Protein AF-A0A2G9TGY1-F1 (afdb_monomer)

pLDDT: mean 81.78, std 18.56, range [31.08, 97.19]

Foldseek 3Di:
DDPPPDDPDPDDDFLVCLPPVNVVVCLVVQLVVVLVVVVVVCVVVVHDDDPCSSVVSSVVVVVVSVCSVPPPDGPVVVPDPVVVDDDDDLVRCVVPPVPDNSVVVVVD

Radius of gyration: 18.95 Å; Cα contacts (8 Å, |Δi|>4): 48; chains: 1; bounding box: 39×49×44 Å

Structure (mmCIF, N/CA/C/O backbone):
data_AF-A0A2G9TGY1-F1
#
_entry.id   AF-A0A2G9TGY1-F1
#
loop_
_atom_site.group_PDB
_atom_site.id
_atom_site.type_symbol
_atom_site.label_atom_id
_atom_site.label_alt_id
_atom_site.label_comp_id
_atom_site.label_asym_id
_atom_site.label_entity_id
_atom_site.label_seq_id
_atom_site.pdbx_PDB_ins_code
_atom_site.Cartn_x
_atom_site.Cartn_y
_atom_site.Cartn_z
_atom_site.occupancy
_atom_site.B_iso_or_equiv
_atom_site.auth_seq_id
_atom_site.auth_comp_id
_atom_site.auth_asym_id
_atom_site.auth_atom_id
_atom_site.pdbx_PDB_model_num
ATOM 1 N N . MET A 1 1 ? -13.089 29.052 -24.881 1.00 34.00 1 MET A N 1
ATOM 2 C CA . MET A 1 1 ? -13.587 27.681 -24.647 1.00 34.00 1 MET A CA 1
ATOM 3 C C . MET A 1 1 ? -12.368 26.829 -24.359 1.00 34.00 1 MET A C 1
ATOM 5 O O . MET A 1 1 ? -11.504 26.747 -25.220 1.00 34.00 1 MET A O 1
ATOM 9 N N . ASP A 1 2 ? -12.235 26.355 -23.122 1.00 31.08 2 ASP A N 1
ATOM 10 C CA . ASP A 1 2 ? -11.044 25.660 -22.624 1.00 31.08 2 ASP A CA 1
ATOM 11 C C . ASP A 1 2 ? -11.140 24.149 -22.939 1.00 31.08 2 ASP A C 1
ATOM 13 O O . ASP A 1 2 ? -12.098 23.506 -22.500 1.00 31.08 2 ASP A O 1
ATOM 17 N N . PRO A 1 3 ? -10.213 23.573 -23.726 1.00 38.44 3 PRO A N 1
ATOM 18 C CA . PRO A 1 3 ? -10.279 22.186 -24.190 1.00 38.44 3 PRO A CA 1
ATOM 19 C C . PRO A 1 3 ? -9.875 21.127 -23.141 1.00 38.44 3 PRO A C 1
ATOM 21 O O . PRO A 1 3 ? -9.677 19.967 -23.495 1.00 38.44 3 PRO A O 1
ATOM 24 N N . GLN A 1 4 ? -9.776 21.469 -21.855 1.00 40.91 4 GLN A N 1
ATOM 25 C CA . GLN A 1 4 ? -9.332 20.546 -20.795 1.00 40.91 4 GLN A CA 1
ATOM 26 C C . GLN A 1 4 ? -10.383 19.511 -20.326 1.00 40.91 4 GLN A C 1
ATOM 28 O O . GLN A 1 4 ? -10.089 18.698 -19.454 1.00 40.91 4 GLN A O 1
ATOM 33 N N . LEU A 1 5 ? -11.600 19.484 -20.885 1.00 39.66 5 LEU A N 1
ATOM 34 C CA . LEU A 1 5 ? -12.728 18.738 -20.294 1.00 39.66 5 LEU A CA 1
ATOM 35 C C . LEU A 1 5 ? -13.044 17.344 -20.873 1.00 39.66 5 LEU A C 1
ATOM 37 O O . LEU A 1 5 ? -14.060 16.765 -20.501 1.00 39.66 5 LEU A O 1
ATOM 41 N N . TYR A 1 6 ? -12.192 16.752 -21.718 1.00 33.22 6 TYR A N 1
ATOM 42 C CA . TYR A 1 6 ? -12.466 15.414 -22.277 1.00 33.22 6 TYR A CA 1
ATOM 43 C C . TYR A 1 6 ? -11.257 14.476 -22.296 1.00 33.22 6 TYR A C 1
ATOM 45 O O . TYR A 1 6 ? -10.865 13.964 -23.345 1.00 33.22 6 TYR A O 1
ATOM 53 N N . ARG A 1 7 ? -10.690 14.168 -21.125 1.00 37.94 7 ARG A N 1
ATOM 54 C CA . ARG A 1 7 ? -9.889 12.946 -20.978 1.00 37.94 7 ARG A CA 1
ATOM 55 C C . ARG A 1 7 ? -10.507 12.053 -19.912 1.00 37.94 7 ARG A C 1
ATOM 57 O O . ARG A 1 7 ? -10.368 12.291 -18.721 1.00 37.94 7 ARG A O 1
ATOM 64 N N . LEU A 1 8 ? -11.205 11.024 -20.387 1.00 39.09 8 LEU A N 1
ATOM 65 C CA . LEU A 1 8 ? -11.586 9.848 -19.614 1.00 39.09 8 LEU A CA 1
ATOM 66 C C . LEU A 1 8 ? -10.299 9.181 -19.110 1.00 39.09 8 LEU A C 1
ATOM 68 O O . LEU A 1 8 ? -9.685 8.384 -19.819 1.00 39.09 8 LEU A O 1
ATOM 72 N N . GLU A 1 9 ? -9.844 9.543 -17.914 1.00 37.00 9 GLU A N 1
ATOM 73 C CA . GLU A 1 9 ? -8.752 8.834 -17.257 1.00 37.00 9 GLU A CA 1
ATOM 74 C C . GLU A 1 9 ? -9.330 7.638 -16.506 1.00 37.00 9 GLU A C 1
ATOM 76 O O . GLU A 1 9 ? -9.856 7.730 -15.400 1.00 37.00 9 GLU A O 1
ATOM 81 N N . CYS A 1 10 ? -9.260 6.486 -17.167 1.00 34.81 10 CYS A N 1
ATOM 82 C CA . CYS A 1 10 ? -9.426 5.184 -16.547 1.00 34.81 10 CYS A CA 1
ATOM 83 C C . CYS A 1 10 ? -8.414 5.031 -15.394 1.00 34.81 10 CYS A C 1
ATOM 85 O O . CYS A 1 10 ? -7.255 4.691 -15.617 1.00 34.81 10 CYS A O 1
ATOM 87 N N . GLY A 1 11 ? -8.871 5.282 -14.165 1.00 39.28 11 GLY A N 1
ATOM 88 C CA . GLY A 1 11 ? -8.514 4.506 -12.973 1.00 39.28 11 GLY A CA 1
ATOM 89 C C . GLY A 1 11 ? -7.041 4.438 -12.565 1.00 39.28 11 GLY A C 1
ATOM 90 O O . GLY A 1 11 ? -6.628 3.439 -11.988 1.00 39.28 11 GLY A O 1
ATOM 91 N N . SER A 1 12 ? -6.228 5.453 -12.833 1.00 42.12 12 SER A N 1
ATOM 92 C CA . SER A 1 12 ? -4.917 5.590 -12.190 1.00 42.12 12 SER A CA 1
ATOM 93 C C . SER A 1 12 ? -4.843 6.983 -11.597 1.00 42.12 12 SER A C 1
ATOM 95 O O . SER A 1 12 ? -4.725 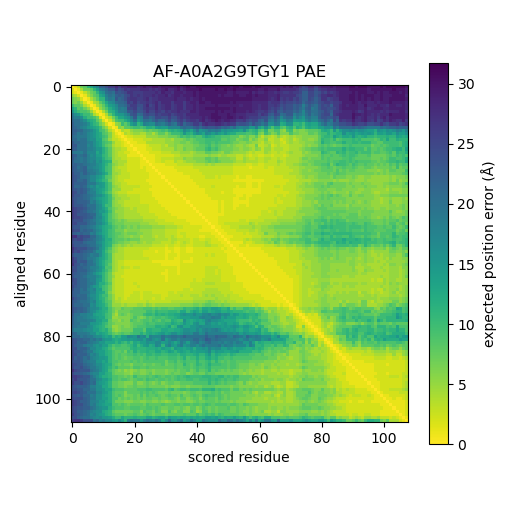7.950 -12.341 1.00 42.12 12 SER A O 1
ATOM 97 N N . PHE A 1 13 ? -4.938 7.102 -10.271 1.00 51.78 13 PHE A N 1
ATOM 98 C CA . PHE A 1 13 ? -4.529 8.339 -9.611 1.00 51.78 13 PHE A CA 1
ATOM 99 C C . PHE A 1 13 ? -3.097 8.633 -10.066 1.00 51.78 13 PHE A C 1
ATOM 101 O O . PHE A 1 13 ? -2.209 7.793 -9.900 1.00 51.78 13 PHE A O 1
ATOM 108 N N . SER A 1 14 ? -2.888 9.778 -10.713 1.00 60.75 14 SER A N 1
ATOM 109 C CA . SER A 1 14 ? -1.573 10.174 -11.207 1.00 60.75 14 SER A CA 1
ATOM 110 C C . SER A 1 14 ? -0.567 10.161 -10.056 1.00 60.75 14 SER A C 1
ATOM 112 O O . SER A 1 14 ? -0.915 10.468 -8.912 1.00 60.75 14 SER A O 1
ATOM 114 N N . LYS A 1 15 ? 0.705 9.843 -10.340 1.00 67.31 15 LYS A N 1
ATOM 115 C CA . LYS A 1 15 ? 1.785 9.799 -9.328 1.00 67.31 15 LYS A CA 1
ATOM 116 C C . LYS A 1 15 ? 1.841 11.065 -8.453 1.00 67.31 15 LYS A C 1
ATOM 118 O O . LYS A 1 15 ? 2.258 11.005 -7.303 1.00 67.31 15 LYS A O 1
ATOM 123 N N . THR A 1 16 ? 1.356 12.190 -8.972 1.00 70.50 16 THR A N 1
ATOM 124 C CA . THR A 1 16 ? 1.220 13.469 -8.265 1.00 70.50 16 THR A CA 1
ATOM 125 C C . THR A 1 16 ? 0.370 13.405 -6.991 1.00 70.50 16 THR A C 1
ATOM 127 O O . THR A 1 16 ? 0.651 14.161 -6.070 1.00 70.50 16 THR A O 1
ATOM 130 N N . TYR A 1 17 ? -0.612 12.502 -6.879 1.00 70.44 17 TYR A N 1
ATOM 131 C CA . TYR A 1 17 ? -1.391 12.314 -5.643 1.00 70.44 17 TYR A CA 1
ATOM 132 C C . TYR A 1 17 ? -0.577 11.675 -4.509 1.00 70.44 17 TYR A C 1
ATOM 134 O O . TYR A 1 17 ? -0.889 11.877 -3.337 1.00 70.44 17 TYR A O 1
ATOM 142 N N . TYR A 1 18 ? 0.475 10.930 -4.857 1.00 75.81 18 TYR A N 1
ATOM 143 C CA . TYR A 1 18 ? 1.378 10.263 -3.915 1.00 75.81 18 TYR A CA 1
ATOM 144 C C . TYR A 1 18 ? 2.655 11.057 -3.632 1.00 75.81 18 TYR A C 1
ATOM 146 O O . TYR A 1 18 ? 3.452 10.636 -2.782 1.00 75.81 18 TYR A O 1
ATOM 154 N N . ASP A 1 19 ? 2.826 12.212 -4.292 1.00 83.19 19 ASP A N 1
ATOM 155 C CA . ASP A 1 19 ? 3.872 13.172 -3.950 1.00 83.19 19 ASP A CA 1
ATOM 156 C C . ASP A 1 19 ? 3.813 13.465 -2.441 1.00 83.19 19 ASP A C 1
ATOM 158 O O . ASP A 1 19 ? 2.723 13.730 -1.926 1.00 83.19 19 ASP A O 1
ATOM 162 N N . PRO A 1 20 ? 4.936 13.416 -1.703 1.00 83.94 20 PRO A N 1
ATOM 163 C CA . PRO A 1 20 ? 4.917 13.552 -0.249 1.00 83.94 20 PRO A CA 1
ATOM 164 C C . PRO A 1 20 ? 4.203 14.811 0.257 1.00 83.94 20 PRO A C 1
ATOM 166 O O . PRO A 1 20 ? 3.537 14.759 1.294 1.00 83.94 20 PRO A O 1
ATOM 169 N N . ASN A 1 21 ? 4.300 15.927 -0.472 1.00 84.00 21 ASN A N 1
ATOM 170 C CA . ASN A 1 21 ? 3.658 17.176 -0.078 1.00 84.00 21 ASN A CA 1
ATOM 171 C C . ASN A 1 21 ? 2.156 17.134 -0.362 1.00 84.00 21 ASN A C 1
ATOM 173 O O . ASN A 1 21 ? 1.363 17.485 0.512 1.00 84.00 21 ASN A O 1
ATOM 177 N N . ALA A 1 22 ? 1.758 16.656 -1.544 1.00 82.75 22 ALA A N 1
ATOM 178 C CA . ALA A 1 22 ? 0.349 16.493 -1.899 1.00 82.75 22 ALA A CA 1
ATOM 179 C C . ALA A 1 22 ? -0.347 15.480 -0.978 1.00 82.75 22 ALA A C 1
ATOM 181 O O . ALA A 1 22 ? -1.390 15.778 -0.392 1.00 82.75 22 ALA A O 1
ATOM 182 N N . PHE A 1 23 ? 0.272 14.319 -0.768 1.00 85.12 23 PHE A N 1
ATOM 183 C CA . PHE A 1 23 ? -0.270 13.240 0.046 1.00 85.12 23 PHE A CA 1
ATOM 184 C C . PHE A 1 23 ? -0.522 13.677 1.488 1.00 85.12 23 PHE A C 1
ATOM 186 O O . PHE A 1 23 ? -1.567 13.363 2.053 1.00 85.12 23 PHE A O 1
ATOM 193 N N . LYS A 1 24 ? 0.377 14.479 2.076 1.00 87.69 24 LYS A N 1
ATOM 194 C CA . LYS A 1 24 ? 0.210 15.004 3.439 1.00 87.69 24 LYS A CA 1
ATOM 195 C C . LYS A 1 24 ? -1.091 15.798 3.612 1.00 87.69 24 LYS A C 1
ATOM 197 O O . LYS A 1 24 ? -1.675 15.762 4.690 1.00 87.69 24 LYS A O 1
ATOM 202 N N . THR A 1 25 ? -1.561 16.475 2.562 1.00 87.12 25 THR A N 1
ATOM 203 C CA . THR A 1 25 ? -2.809 17.259 2.606 1.00 87.12 25 THR A CA 1
ATOM 204 C C . THR A 1 25 ? -4.076 16.410 2.518 1.00 87.12 25 THR A C 1
ATOM 206 O O . THR A 1 25 ? -5.116 16.812 3.036 1.00 87.12 25 THR A O 1
ATOM 209 N N . VAL A 1 26 ? -4.003 15.229 1.897 1.00 86.62 26 VAL A N 1
ATOM 210 C CA . VAL A 1 26 ? -5.169 14.361 1.660 1.00 86.62 26 VAL A CA 1
ATOM 211 C C . VAL A 1 26 ? -5.214 13.143 2.584 1.00 86.62 26 VAL A C 1
ATOM 213 O O . VAL A 1 26 ? -6.287 12.568 2.771 1.00 86.62 26 VAL A O 1
ATOM 216 N N . LYS A 1 27 ? -4.080 12.773 3.196 1.00 88.88 27 LYS A N 1
ATOM 217 C CA . LYS A 1 27 ? -3.904 11.553 3.997 1.00 88.88 27 LYS A CA 1
ATOM 218 C C . LYS A 1 27 ? -4.979 11.398 5.066 1.00 88.88 27 LYS A C 1
ATOM 220 O O . LYS A 1 27 ? -5.652 10.376 5.093 1.00 88.88 27 LYS A O 1
ATOM 225 N N . ASP A 1 28 ? -5.201 12.408 5.902 1.00 92.62 28 ASP A N 1
ATOM 226 C CA . ASP A 1 28 ? -6.168 12.302 7.002 1.00 92.62 28 ASP A CA 1
ATOM 227 C C . ASP A 1 28 ? -7.600 12.070 6.511 1.00 92.62 28 ASP A C 1
ATOM 229 O O . ASP A 1 28 ? -8.323 11.232 7.058 1.00 92.62 28 ASP A O 1
ATOM 233 N N . ASN A 1 29 ? -8.001 12.759 5.441 1.00 92.94 29 ASN A N 1
ATOM 234 C CA . ASN A 1 29 ? -9.311 12.574 4.819 1.00 92.94 29 ASN A CA 1
ATOM 235 C C . ASN A 1 29 ? -9.451 11.186 4.187 1.00 92.94 29 ASN A C 1
ATOM 237 O O . ASN A 1 29 ? -10.530 10.585 4.262 1.00 92.94 29 ASN A O 1
ATOM 241 N N . TYR A 1 30 ? -8.367 10.660 3.617 1.00 91.31 30 TYR A N 1
ATOM 242 C CA . TYR A 1 30 ? -8.344 9.316 3.061 1.00 91.31 30 TYR A CA 1
ATOM 243 C C . TYR A 1 30 ? -8.465 8.259 4.168 1.00 91.31 30 TYR A C 1
ATOM 245 O O . TYR A 1 30 ? -9.366 7.421 4.105 1.00 91.31 30 TYR A O 1
ATOM 253 N N . VAL A 1 31 ? -7.681 8.376 5.249 1.00 95.00 31 VAL A N 1
ATOM 254 C CA . VAL A 1 31 ? -7.774 7.495 6.429 1.00 95.00 31 VAL A CA 1
ATOM 255 C C . VAL A 1 31 ? -9.182 7.534 7.017 1.00 95.00 31 VAL A C 1
ATOM 257 O O . VAL A 1 31 ? -9.763 6.486 7.297 1.00 95.00 31 VAL A O 1
ATOM 260 N N . ASN A 1 32 ? -9.779 8.719 7.160 1.00 95.06 32 ASN A N 1
ATOM 261 C CA . ASN A 1 32 ? -11.142 8.871 7.672 1.00 95.06 32 ASN A CA 1
ATOM 262 C C . ASN A 1 32 ? -12.177 8.159 6.791 1.00 95.06 32 ASN A C 1
ATOM 264 O O . ASN A 1 32 ? -13.044 7.448 7.301 1.00 95.06 32 ASN A O 1
ATOM 268 N N . SER A 1 33 ? -12.092 8.343 5.475 1.00 95.62 33 SER A N 1
ATOM 269 C CA . SER A 1 33 ? -13.032 7.751 4.520 1.00 95.62 33 SER A CA 1
ATOM 270 C C . SER A 1 33 ? -12.902 6.228 4.465 1.00 95.62 33 SER A C 1
ATOM 272 O O . SER A 1 33 ? -13.903 5.524 4.602 1.00 95.62 33 SER A O 1
ATOM 274 N N . ALA A 1 34 ? -11.677 5.710 4.368 1.00 95.69 34 ALA A N 1
ATOM 275 C CA . ALA A 1 34 ? -11.407 4.274 4.369 1.00 95.69 34 ALA A CA 1
ATOM 276 C C . ALA A 1 34 ? -11.832 3.614 5.692 1.00 95.69 34 ALA A C 1
ATOM 278 O O . ALA A 1 34 ? -12.515 2.589 5.684 1.00 95.69 34 ALA A O 1
ATOM 279 N N . THR A 1 35 ? -11.542 4.252 6.834 1.00 97.19 35 THR A N 1
ATOM 280 C CA . THR A 1 35 ? -11.981 3.770 8.155 1.00 97.19 35 THR A CA 1
ATOM 281 C C . THR A 1 35 ? -13.503 3.658 8.223 1.00 97.19 35 THR A C 1
ATOM 283 O O . THR A 1 35 ? -14.016 2.663 8.731 1.00 97.19 35 THR A O 1
ATOM 286 N N . LYS A 1 36 ? -14.250 4.633 7.680 1.00 96.75 36 LYS A N 1
ATOM 287 C CA . LYS A 1 36 ? -15.723 4.590 7.643 1.00 96.75 36 LYS A CA 1
ATOM 288 C C . LYS A 1 36 ? -16.248 3.421 6.810 1.00 96.75 36 LYS A C 1
ATOM 290 O O . LYS A 1 36 ? -17.159 2.729 7.262 1.00 96.75 36 LYS A O 1
ATOM 295 N N . VAL A 1 37 ? -15.676 3.188 5.627 1.00 97.12 37 VAL A N 1
ATOM 296 C CA . VAL A 1 37 ? -16.079 2.079 4.745 1.00 97.12 37 VAL A CA 1
ATOM 297 C C . VAL A 1 37 ? -15.830 0.733 5.425 1.00 97.12 37 VAL A C 1
ATOM 299 O O . VAL A 1 37 ? -16.746 -0.085 5.506 1.00 97.12 37 VAL A O 1
ATOM 302 N N . ILE A 1 38 ? -14.637 0.532 5.991 1.00 96.31 38 ILE A N 1
ATOM 303 C CA . ILE A 1 38 ? -14.279 -0.720 6.670 1.00 96.31 38 ILE A CA 1
ATOM 304 C C . ILE A 1 38 ? -15.123 -0.918 7.934 1.00 96.31 38 ILE A C 1
ATOM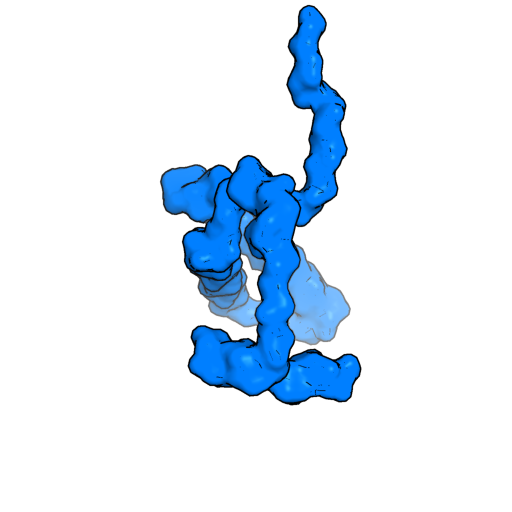 306 O O . ILE A 1 38 ? -15.645 -2.006 8.160 1.00 96.31 38 ILE A O 1
ATOM 310 N N . THR A 1 39 ? -15.339 0.139 8.722 1.00 97.00 39 THR A N 1
ATOM 311 C CA . THR A 1 39 ? -16.221 0.099 9.902 1.00 97.00 39 THR A CA 1
ATOM 312 C C . THR A 1 39 ? -17.623 -0.360 9.522 1.00 97.00 39 THR A C 1
ATOM 314 O O . THR A 1 39 ? -18.207 -1.192 10.215 1.00 97.00 39 THR A O 1
ATOM 317 N N . ARG A 1 40 ? -18.173 0.176 8.424 1.00 97.12 40 ARG A N 1
ATOM 318 C CA . ARG A 1 40 ? -19.491 -0.229 7.939 1.00 97.12 40 ARG A CA 1
ATOM 319 C C . ARG A 1 40 ? -19.486 -1.703 7.556 1.00 97.12 40 ARG A C 1
ATOM 321 O O . ARG A 1 40 ? -20.316 -2.438 8.066 1.00 97.1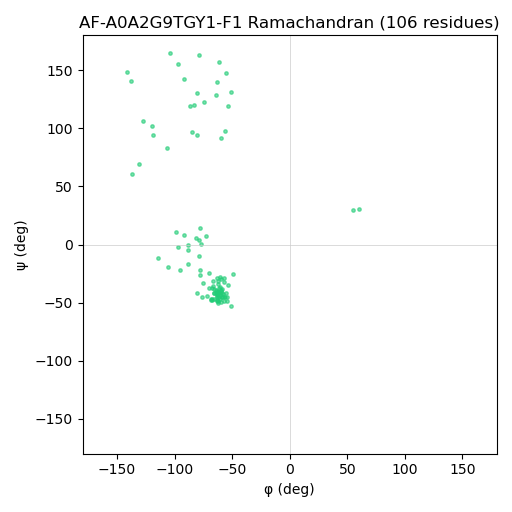2 40 ARG A O 1
ATOM 328 N N . PHE A 1 41 ? -18.523 -2.139 6.746 1.00 96.88 41 PHE A N 1
ATOM 329 C CA . PHE A 1 41 ? -18.399 -3.541 6.350 1.00 96.88 41 PHE A CA 1
ATOM 330 C C . PHE A 1 4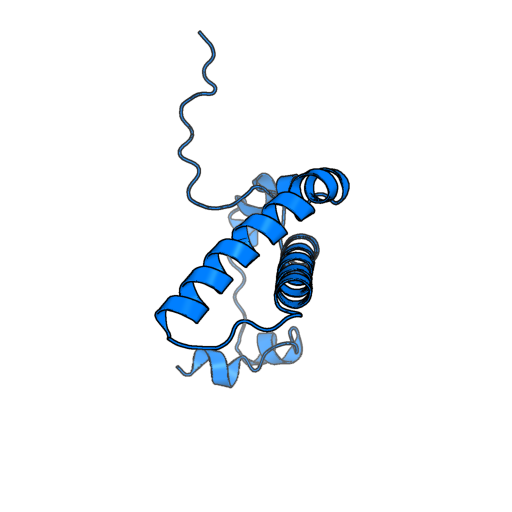1 ? -18.333 -4.490 7.559 1.00 96.88 41 PHE A C 1
ATOM 332 O O . PHE A 1 41 ? -19.108 -5.436 7.627 1.00 96.88 41 PHE A O 1
ATOM 339 N N . ILE A 1 42 ? -17.482 -4.201 8.550 1.00 96.94 42 ILE A N 1
ATOM 340 C CA . ILE A 1 42 ? -17.342 -5.005 9.777 1.00 96.94 42 ILE A CA 1
ATOM 341 C C . ILE A 1 42 ? -18.680 -5.122 10.523 1.00 96.94 42 ILE A C 1
ATOM 343 O O . ILE A 1 42 ? -19.045 -6.211 10.965 1.00 96.94 42 ILE A O 1
ATOM 347 N N . ARG A 1 43 ? -19.434 -4.020 10.632 1.00 95.94 43 ARG A N 1
ATOM 348 C CA . ARG A 1 43 ? -20.751 -4.016 11.287 1.00 95.94 43 ARG A CA 1
ATOM 349 C C . ARG A 1 43 ? -21.787 -4.843 10.531 1.00 95.94 43 ARG A C 1
ATOM 351 O O . ARG A 1 43 ? -22.525 -5.578 11.171 1.00 95.94 43 ARG A O 1
ATOM 358 N N . GLU A 1 44 ? -21.818 -4.762 9.200 1.00 97.12 44 GLU A N 1
ATOM 359 C CA . GLU A 1 44 ? -22.717 -5.585 8.369 1.00 97.12 44 GLU A CA 1
ATOM 360 C C . GLU A 1 44 ? -22.400 -7.087 8.501 1.00 97.12 44 GLU A C 1
ATOM 362 O O . GLU A 1 44 ? -23.287 -7.926 8.392 1.00 97.12 44 GLU A O 1
ATOM 367 N N . GLN A 1 45 ? -21.142 -7.437 8.792 1.00 96.94 45 GLN A N 1
ATOM 368 C CA . GLN A 1 45 ? -20.721 -8.812 9.089 1.00 96.94 45 GLN A CA 1
ATOM 369 C C . GLN A 1 45 ? -21.001 -9.239 10.545 1.00 96.94 45 GLN A C 1
ATOM 371 O O . GLN A 1 45 ? -20.582 -10.319 10.952 1.00 96.94 45 GLN A O 1
ATOM 376 N N . ASN A 1 46 ? -21.686 -8.411 11.346 1.00 96.44 46 ASN A N 1
ATOM 377 C CA . ASN A 1 46 ? -21.910 -8.620 12.784 1.00 96.44 46 ASN A CA 1
ATOM 378 C C . ASN A 1 46 ? -20.614 -8.832 13.593 1.00 96.44 46 ASN A C 1
ATOM 380 O O . ASN A 1 46 ? -20.610 -9.514 14.618 1.00 96.44 46 ASN A O 1
ATOM 384 N N . LEU A 1 47 ? -19.504 -8.238 13.149 1.00 96.19 47 LEU A N 1
ATOM 385 C CA . LEU A 1 47 ? -18.217 -8.293 13.839 1.00 96.19 47 LEU A CA 1
ATOM 386 C C . LEU A 1 47 ? -18.000 -7.041 14.701 1.00 96.19 47 LEU A C 1
ATOM 388 O O . LEU A 1 47 ? -18.547 -5.964 14.451 1.00 96.19 47 LEU A O 1
ATOM 392 N N . THR A 1 48 ? -17.163 -7.167 15.732 1.00 95.88 48 THR A N 1
ATOM 393 C CA . THR A 1 48 ? -16.789 -6.036 16.590 1.00 95.88 48 THR A CA 1
ATOM 394 C C . THR A 1 48 ? -15.698 -5.194 15.935 1.00 95.88 48 THR A C 1
ATOM 396 O O . THR A 1 48 ? -14.668 -5.703 15.497 1.00 95.88 48 THR A O 1
ATOM 399 N N . VAL A 1 49 ? -15.909 -3.878 15.895 1.00 94.56 49 VAL A N 1
ATOM 400 C CA . VAL A 1 49 ? -14.925 -2.923 15.375 1.00 94.56 49 VAL A CA 1
ATOM 401 C C . VAL A 1 49 ? -13.796 -2.755 16.391 1.00 94.56 49 VAL A C 1
ATOM 403 O O . VAL A 1 49 ? -14.040 -2.375 17.534 1.00 94.56 49 VAL A O 1
ATOM 4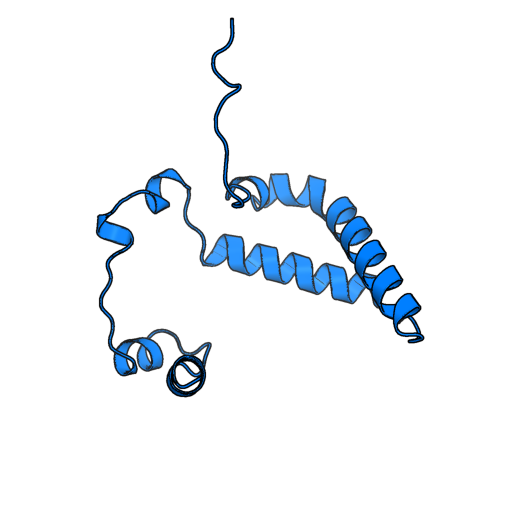06 N N . SER A 1 50 ? -12.561 -3.021 15.964 1.00 94.50 50 SER A N 1
ATOM 407 C CA . SER A 1 50 ? -11.359 -2.804 16.777 1.00 94.50 50 SER A CA 1
ATOM 408 C C . SER A 1 50 ? -11.170 -1.323 17.114 1.00 94.50 50 SER A C 1
ATOM 410 O O . SER A 1 50 ? -11.320 -0.463 16.244 1.00 94.50 50 SER A O 1
ATOM 412 N N . ALA A 1 51 ? -10.751 -1.026 18.347 1.00 94.06 51 ALA A N 1
ATOM 413 C CA . ALA A 1 51 ? -10.369 0.327 18.755 1.00 94.06 51 ALA A CA 1
ATOM 414 C C . ALA A 1 51 ? -9.188 0.879 17.932 1.00 94.06 51 ALA A C 1
ATOM 416 O O . ALA A 1 51 ? -9.116 2.080 17.688 1.00 94.06 51 ALA A O 1
ATOM 417 N N . ASN A 1 52 ? -8.320 -0.006 17.430 1.00 95.44 52 ASN A N 1
ATOM 418 C CA . ASN A 1 52 ? -7.124 0.357 16.664 1.00 95.44 52 ASN A CA 1
ATOM 419 C C . ASN A 1 52 ? -7.375 0.399 15.147 1.00 95.44 52 ASN A C 1
ATOM 421 O O . ASN A 1 52 ? -6.425 0.516 14.374 1.00 95.44 52 ASN A O 1
ATOM 425 N N . LEU A 1 53 ? -8.631 0.278 14.690 1.00 95.44 53 LEU A N 1
ATOM 426 C CA . LEU A 1 53 ? -8.944 0.190 13.260 1.00 95.44 53 LEU A CA 1
ATOM 427 C C . LEU A 1 53 ? -8.382 1.381 12.476 1.00 95.44 53 LEU A C 1
ATOM 429 O O . LEU A 1 53 ? -7.842 1.198 11.390 1.00 95.44 53 LEU A O 1
ATOM 433 N N . ARG A 1 54 ? -8.480 2.596 13.026 1.00 95.88 54 ARG A N 1
ATOM 434 C CA . ARG A 1 54 ? -7.954 3.798 12.373 1.00 95.88 54 ARG A CA 1
ATOM 435 C C . ARG A 1 54 ? -6.449 3.694 12.119 1.00 95.88 54 ARG A C 1
ATOM 437 O O . ARG A 1 54 ? -6.010 4.011 11.017 1.00 95.88 54 ARG A O 1
ATOM 444 N N . ASP A 1 55 ? -5.686 3.241 13.107 1.00 96.25 55 ASP A N 1
ATOM 445 C CA . ASP A 1 55 ? -4.229 3.119 13.000 1.00 96.25 55 ASP A CA 1
ATOM 446 C C . ASP A 1 55 ? -3.848 2.033 11.989 1.00 96.25 55 ASP A C 1
ATOM 448 O O . ASP A 1 55 ? -2.934 2.210 11.187 1.00 96.25 55 ASP A O 1
ATOM 452 N N . GLN A 1 56 ? -4.613 0.937 11.952 1.00 96.31 56 GLN A N 1
ATOM 453 C CA . GLN A 1 56 ? -4.460 -0.105 10.935 1.00 96.31 56 GLN A CA 1
ATOM 454 C C . GLN A 1 56 ? -4.744 0.436 9.525 1.00 96.31 56 GLN A C 1
ATOM 456 O O . GLN A 1 56 ? -3.969 0.186 8.604 1.00 96.31 56 GLN A O 1
ATOM 461 N N . VAL A 1 57 ? -5.815 1.219 9.353 1.00 96.81 57 VAL A N 1
ATOM 462 C CA . VAL A 1 57 ? -6.133 1.887 8.079 1.00 96.81 57 VAL A CA 1
ATOM 463 C C . VAL A 1 57 ? -5.034 2.871 7.685 1.00 96.81 57 VAL A C 1
ATOM 465 O O . VAL A 1 57 ? -4.657 2.934 6.517 1.00 96.81 57 VAL A O 1
ATOM 468 N N . GLN A 1 58 ? -4.491 3.623 8.642 1.00 95.88 58 GLN A N 1
ATOM 469 C CA . GLN A 1 58 ? -3.372 4.517 8.381 1.00 95.88 58 GLN A CA 1
ATOM 470 C C . GLN A 1 58 ? -2.144 3.746 7.889 1.00 95.88 58 GLN A C 1
ATOM 472 O O . GLN A 1 58 ? -1.560 4.146 6.884 1.00 95.88 58 GLN A O 1
ATOM 477 N N . GLY A 1 59 ? -1.796 2.627 8.529 1.00 95.69 59 GLY A N 1
ATOM 478 C CA . GLY A 1 59 ? -0.699 1.768 8.082 1.00 95.69 59 GLY A CA 1
ATOM 479 C C . GLY A 1 59 ? -0.907 1.222 6.665 1.00 95.69 59 GLY A C 1
ATOM 480 O O . GLY A 1 59 ? 0.031 1.207 5.872 1.00 95.69 59 GLY A O 1
ATOM 481 N N . LEU A 1 60 ? -2.140 0.844 6.304 1.00 95.06 60 LEU A N 1
ATOM 482 C CA . LEU A 1 60 ? -2.479 0.416 4.938 1.00 95.06 60 LEU A CA 1
ATOM 483 C C . LEU A 1 60 ? -2.270 1.535 3.910 1.00 95.06 60 LEU A C 1
ATOM 485 O O . LEU A 1 60 ? -1.704 1.300 2.846 1.00 95.06 60 LEU A O 1
ATOM 489 N N . ILE A 1 61 ? -2.691 2.755 4.236 1.00 93.50 61 ILE A N 1
ATOM 490 C CA . ILE A 1 61 ? -2.558 3.922 3.354 1.00 93.50 61 ILE A CA 1
ATOM 491 C C . ILE A 1 61 ? -1.090 4.358 3.213 1.00 93.50 61 ILE A C 1
ATOM 493 O O . ILE A 1 61 ? -0.652 4.744 2.131 1.00 93.50 61 ILE A O 1
ATOM 497 N N . GLU A 1 62 ? -0.298 4.274 4.282 1.00 93.19 62 GLU A N 1
ATOM 498 C CA . GLU A 1 62 ? 1.152 4.512 4.229 1.00 93.19 62 GLU A CA 1
ATOM 499 C C . GLU A 1 62 ? 1.872 3.445 3.393 1.00 93.19 62 GLU A C 1
ATOM 501 O O . GLU A 1 62 ? 2.776 3.762 2.617 1.00 93.19 62 GLU A O 1
ATOM 506 N N . PHE A 1 63 ? 1.440 2.188 3.499 1.00 92.50 63 PHE A N 1
ATOM 507 C CA . PHE A 1 63 ? 1.934 1.103 2.659 1.00 92.50 63 PHE A CA 1
ATOM 508 C C . PHE A 1 63 ? 1.592 1.321 1.175 1.00 92.50 63 PHE A C 1
ATOM 510 O O . PHE A 1 63 ? 2.460 1.151 0.319 1.00 92.50 63 PHE A O 1
ATOM 517 N N . GLU A 1 64 ? 0.374 1.777 0.862 1.00 90.81 64 GLU A N 1
ATOM 518 C CA . GLU A 1 64 ? -0.025 2.170 -0.497 1.00 90.81 64 GLU A CA 1
ATOM 519 C C . GLU A 1 64 ? 0.865 3.301 -1.040 1.00 90.81 64 GLU A C 1
ATOM 521 O O . GLU A 1 64 ? 1.378 3.206 -2.159 1.00 90.81 64 GLU A O 1
ATOM 526 N N . GLN A 1 65 ? 1.133 4.333 -0.230 1.00 90.12 65 GLN A N 1
ATOM 527 C CA . GLN A 1 65 ? 2.041 5.418 -0.610 1.00 90.12 65 GLN A CA 1
ATOM 528 C C . GLN A 1 65 ? 3.459 4.908 -0.898 1.00 90.12 65 GLN A C 1
ATOM 530 O O . GLN A 1 65 ? 4.090 5.352 -1.862 1.00 90.12 65 GLN A O 1
ATOM 535 N N . MET A 1 66 ? 3.967 3.984 -0.079 1.00 90.75 66 MET A N 1
ATOM 536 C CA . MET A 1 66 ? 5.269 3.357 -0.301 1.00 90.75 66 MET A CA 1
ATOM 537 C C . MET A 1 66 ? 5.296 2.628 -1.648 1.00 90.75 66 MET A C 1
ATOM 539 O O . MET A 1 66 ? 6.177 2.909 -2.459 1.00 90.75 66 MET A O 1
ATOM 543 N N . ILE A 1 67 ? 4.300 1.785 -1.945 1.00 88.31 67 ILE A N 1
ATOM 544 C CA . ILE A 1 67 ? 4.225 1.072 -3.230 1.00 88.31 67 ILE A CA 1
ATOM 545 C C . ILE A 1 67 ? 4.224 2.063 -4.398 1.00 88.31 67 ILE A C 1
ATOM 547 O O . ILE A 1 67 ? 4.997 1.904 -5.347 1.00 88.31 67 ILE A O 1
ATOM 551 N N . ALA A 1 68 ? 3.383 3.097 -4.326 1.00 86.94 68 ALA A N 1
ATOM 552 C CA . ALA A 1 68 ? 3.258 4.091 -5.383 1.00 86.94 68 ALA A CA 1
ATOM 553 C C . ALA A 1 68 ? 4.578 4.838 -5.630 1.00 86.94 68 ALA A C 1
ATOM 555 O O . ALA A 1 68 ? 4.990 5.014 -6.779 1.00 86.94 68 ALA A O 1
ATOM 556 N N . ASN A 1 69 ? 5.280 5.238 -4.571 1.00 85.50 69 ASN A N 1
ATOM 557 C CA . ASN A 1 69 ? 6.535 5.974 -4.702 1.00 85.50 69 ASN A CA 1
ATOM 558 C C . ASN A 1 69 ? 7.715 5.090 -5.125 1.00 85.50 69 ASN A C 1
ATOM 560 O O . ASN A 1 69 ? 8.580 5.562 -5.866 1.00 85.50 69 ASN A O 1
ATOM 564 N N . THR A 1 70 ? 7.740 3.823 -4.709 1.00 85.56 70 THR A N 1
ATOM 565 C CA . THR A 1 70 ? 8.823 2.885 -5.034 1.00 85.56 70 THR A CA 1
ATOM 566 C C . THR A 1 70 ? 8.688 2.291 -6.434 1.00 85.56 70 THR A C 1
ATOM 568 O O . THR A 1 70 ? 9.689 2.173 -7.139 1.00 85.56 70 THR A O 1
ATOM 571 N N . TYR A 1 71 ? 7.475 1.923 -6.854 1.00 79.25 71 TYR A N 1
ATOM 572 C CA . TYR A 1 71 ? 7.273 1.102 -8.055 1.00 79.25 71 TYR A CA 1
ATOM 573 C C . TYR A 1 71 ? 6.545 1.816 -9.198 1.00 79.25 71 TYR A C 1
ATOM 575 O O . TYR A 1 71 ? 6.556 1.309 -10.320 1.00 79.25 71 TYR A O 1
ATOM 583 N N . SER A 1 72 ? 5.946 2.991 -8.966 1.00 76.06 72 SER A N 1
ATOM 584 C CA . SER A 1 72 ? 5.262 3.738 -10.027 1.00 76.06 72 SER A CA 1
ATOM 585 C C . SER A 1 72 ? 6.180 4.749 -10.718 1.00 76.06 72 SER A C 1
ATOM 587 O O . SER A 1 72 ? 7.002 5.434 -10.095 1.00 76.06 72 SER A O 1
ATOM 589 N N . THR A 1 73 ? 6.014 4.889 -12.031 1.00 71.44 73 THR A N 1
ATOM 590 C CA . THR A 1 73 ? 6.673 5.921 -12.849 1.00 71.44 73 THR A CA 1
ATOM 591 C C . THR A 1 73 ? 5.670 7.019 -13.186 1.00 71.44 73 THR A C 1
ATOM 593 O O . THR A 1 73 ? 4.467 6.827 -13.040 1.00 71.44 73 THR A O 1
ATOM 596 N N . ASP A 1 74 ? 6.135 8.180 -13.645 1.00 73.19 74 ASP A N 1
ATOM 597 C CA . ASP A 1 74 ? 5.221 9.185 -14.191 1.00 73.19 74 ASP A CA 1
ATOM 598 C C . ASP A 1 74 ? 4.478 8.646 -15.430 1.00 73.19 74 ASP A C 1
ATOM 600 O O . ASP A 1 74 ? 4.940 7.711 -16.100 1.00 73.19 74 ASP A O 1
ATOM 604 N N . ASP A 1 75 ? 3.321 9.238 -15.730 1.00 70.19 75 ASP A N 1
ATOM 605 C CA . ASP A 1 75 ? 2.436 8.775 -16.800 1.00 70.19 75 ASP A CA 1
ATOM 606 C C . ASP A 1 75 ? 3.067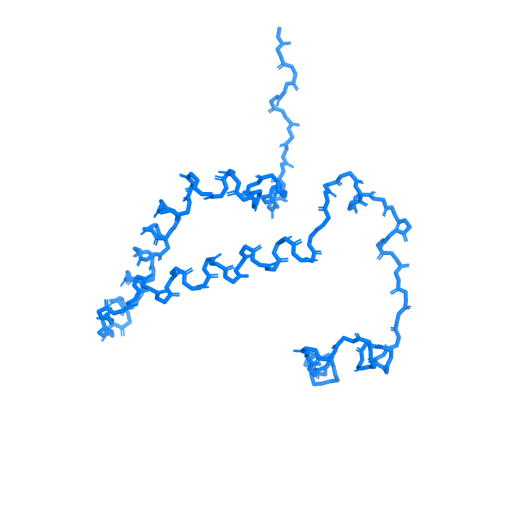 8.847 -18.192 1.00 70.19 75 ASP A C 1
ATOM 608 O O . ASP A 1 75 ? 2.768 8.005 -19.041 1.00 70.19 75 ASP A O 1
ATOM 612 N N . THR A 1 76 ? 3.957 9.812 -18.433 1.00 69.38 76 THR A N 1
ATOM 613 C CA . THR A 1 76 ? 4.644 9.962 -19.721 1.00 69.38 76 THR A CA 1
ATOM 614 C C . THR A 1 76 ? 5.613 8.806 -19.935 1.00 69.38 76 THR A C 1
ATOM 616 O O . THR A 1 76 ? 5.568 8.146 -20.972 1.00 69.38 76 THR A O 1
ATOM 619 N N . THR A 1 77 ? 6.424 8.491 -18.926 1.00 71.25 77 THR A N 1
ATOM 620 C CA . THR A 1 77 ? 7.347 7.351 -18.951 1.00 71.25 77 THR A CA 1
ATOM 621 C C . THR A 1 77 ? 6.600 6.018 -19.055 1.00 71.25 77 THR A C 1
ATOM 623 O O . THR A 1 77 ? 7.008 5.146 -19.828 1.00 71.25 77 THR A O 1
ATOM 626 N N . ARG A 1 78 ? 5.472 5.863 -18.348 1.00 72.62 78 ARG A N 1
ATOM 627 C CA . ARG A 1 78 ? 4.636 4.649 -18.378 1.00 72.62 78 ARG A CA 1
ATOM 628 C C . ARG A 1 78 ? 4.049 4.369 -19.761 1.00 72.62 78 ARG A C 1
ATOM 630 O O . ARG A 1 78 ? 3.914 3.215 -20.148 1.00 72.62 78 ARG A O 1
ATOM 637 N N . ARG A 1 79 ? 3.722 5.416 -20.522 1.00 75.12 79 ARG A N 1
ATOM 638 C CA . ARG A 1 79 ? 3.141 5.310 -21.872 1.00 75.12 79 ARG A CA 1
ATOM 639 C C . ARG A 1 79 ? 4.179 5.003 -22.966 1.00 75.12 79 ARG A C 1
ATOM 641 O O . ARG A 1 79 ? 3.816 4.940 -24.138 1.00 75.12 79 ARG A O 1
ATOM 648 N N . THR A 1 80 ? 5.452 4.781 -22.620 1.00 73.44 80 THR A N 1
ATOM 649 C CA . THR A 1 80 ? 6.484 4.383 -23.593 1.00 73.44 80 THR A CA 1
ATOM 650 C C . THR A 1 80 ? 6.459 2.871 -23.857 1.00 73.44 80 THR A C 1
ATOM 652 O O . THR A 1 80 ? 6.671 2.056 -22.958 1.00 73.44 80 THR A O 1
ATOM 655 N N . TYR A 1 81 ? 6.224 2.484 -25.118 1.00 61.72 81 TYR A N 1
ATOM 656 C CA . TYR A 1 81 ? 6.094 1.077 -25.537 1.00 61.72 81 TYR A CA 1
ATOM 657 C C . TYR A 1 81 ? 7.298 0.215 -25.122 1.00 61.72 81 TYR A C 1
ATOM 659 O O . TYR A 1 81 ? 7.127 -0.856 -24.542 1.00 61.72 81 TYR A O 1
ATOM 667 N N . TYR A 1 82 ? 8.519 0.718 -25.334 1.00 65.19 82 TYR A N 1
ATOM 668 C CA . TYR A 1 82 ? 9.762 -0.007 -25.047 1.00 65.19 82 TYR A CA 1
ATOM 669 C C . TYR A 1 82 ? 9.912 -0.410 -23.568 1.00 65.19 82 TYR A C 1
ATOM 671 O O . TYR A 1 82 ? 10.506 -1.440 -23.272 1.00 65.19 82 TYR A O 1
ATOM 679 N N . ARG A 1 83 ? 9.339 0.352 -22.623 1.00 67.69 83 ARG A N 1
ATOM 680 C CA . ARG A 1 83 ? 9.370 -0.001 -21.192 1.00 67.69 83 ARG A CA 1
ATOM 681 C C . ARG A 1 83 ? 8.380 -1.086 -20.797 1.00 67.69 83 ARG A C 1
ATOM 683 O O . ARG A 1 83 ? 8.569 -1.688 -19.747 1.00 67.69 83 ARG A O 1
ATOM 690 N N . SER A 1 84 ? 7.324 -1.302 -21.572 1.00 73.94 84 SER A N 1
ATOM 691 C CA . SER A 1 84 ? 6.243 -2.216 -21.183 1.00 73.94 84 SER A CA 1
ATOM 692 C C . SER A 1 84 ? 6.507 -3.658 -21.620 1.00 73.94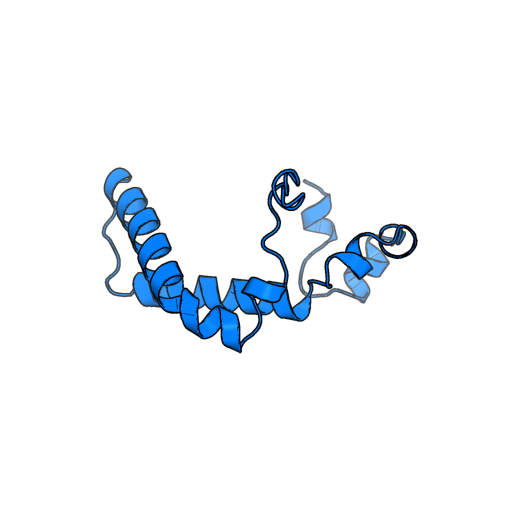 84 SER A C 1
ATOM 694 O O . SER A 1 84 ? 5.900 -4.581 -21.087 1.00 73.94 84 SER A O 1
ATOM 696 N N . TRP A 1 85 ? 7.439 -3.869 -22.552 1.00 79.25 85 TRP A N 1
ATOM 697 C CA . TRP A 1 85 ? 7.761 -5.184 -23.100 1.00 79.25 85 TRP A CA 1
ATOM 698 C C . TRP A 1 85 ? 9.103 -5.710 -22.573 1.00 79.25 85 TRP A C 1
ATOM 700 O O . TRP A 1 85 ? 10.138 -5.585 -23.223 1.00 79.25 85 TRP A O 1
ATOM 710 N N . ASN A 1 86 ? 9.083 -6.313 -21.381 1.00 82.88 86 ASN A N 1
ATOM 711 C CA . ASN A 1 86 ? 10.261 -6.933 -20.767 1.00 82.88 86 ASN A CA 1
ATOM 712 C C . ASN A 1 86 ? 10.029 -8.431 -20.562 1.00 82.88 86 ASN A C 1
ATOM 714 O O . ASN A 1 86 ? 9.479 -8.835 -19.538 1.00 82.88 86 ASN A O 1
ATOM 718 N N . LEU A 1 87 ? 10.468 -9.262 -21.512 1.00 88.44 87 LEU A N 1
ATOM 719 C CA . LEU A 1 87 ? 10.423 -10.712 -21.327 1.00 88.44 87 LEU A CA 1
ATOM 720 C C . LEU A 1 87 ? 11.345 -11.120 -20.175 1.00 88.44 87 LEU A C 1
ATOM 722 O O . LEU A 1 87 ? 12.524 -10.757 -20.142 1.00 88.44 87 LEU A O 1
ATOM 726 N N . LYS A 1 88 ? 10.789 -11.888 -19.241 1.00 90.44 88 LYS A N 1
ATOM 727 C CA . LYS A 1 88 ? 11.483 -12.473 -18.095 1.00 90.44 88 LYS A CA 1
ATOM 728 C C . LYS A 1 88 ? 11.010 -13.905 -17.916 1.00 90.4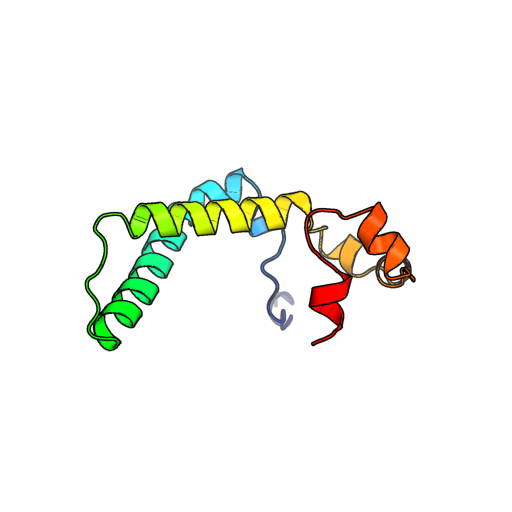4 88 LYS A C 1
ATOM 730 O O . LYS A 1 88 ? 9.825 -14.188 -18.076 1.00 90.44 88 LYS A O 1
ATOM 735 N N . THR A 1 89 ? 11.933 -14.795 -17.582 1.00 93.50 89 THR A N 1
ATOM 736 C CA . THR A 1 89 ? 11.581 -16.144 -17.131 1.00 93.50 89 THR A CA 1
ATOM 737 C C . THR A 1 89 ? 11.133 -16.112 -15.666 1.00 93.50 89 THR A C 1
ATOM 739 O O . THR A 1 89 ? 11.417 -15.154 -14.946 1.00 9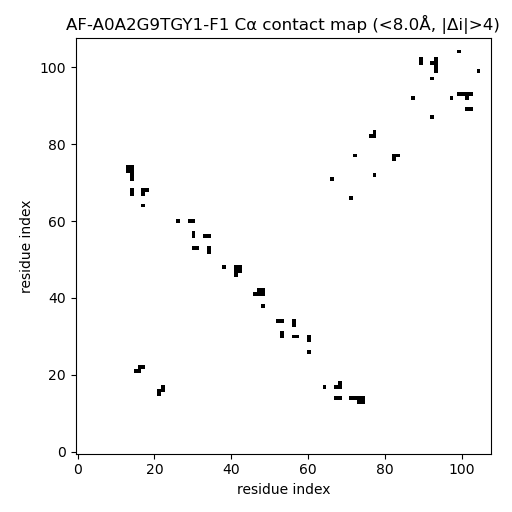3.50 89 THR A O 1
ATOM 742 N N . ILE A 1 90 ? 10.460 -17.168 -15.196 1.00 92.25 90 ILE A N 1
ATOM 743 C CA . ILE A 1 90 ? 10.114 -17.302 -13.768 1.00 92.25 90 ILE A CA 1
ATOM 744 C C . ILE A 1 90 ? 11.387 -17.292 -12.907 1.00 92.25 90 ILE A C 1
ATOM 746 O O . ILE A 1 90 ? 11.415 -16.644 -11.862 1.00 92.25 90 ILE A O 1
ATOM 750 N N . ASP A 1 91 ? 12.466 -17.921 -13.378 1.00 93.50 91 ASP A N 1
ATOM 751 C CA . ASP A 1 91 ? 13.758 -17.932 -12.685 1.00 93.50 91 ASP A CA 1
ATOM 752 C C . ASP A 1 91 ? 14.367 -16.525 -12.582 1.00 93.50 91 ASP A C 1
ATOM 754 O O . ASP A 1 91 ? 14.891 -16.149 -11.529 1.00 93.50 91 ASP A O 1
ATOM 758 N N . ASP A 1 92 ? 14.245 -15.707 -13.636 1.00 94.25 92 ASP A N 1
ATOM 759 C CA . ASP A 1 92 ? 14.664 -14.302 -13.592 1.00 94.25 92 ASP A CA 1
ATOM 760 C C . ASP A 1 92 ? 13.869 -13.513 -12.552 1.00 94.25 92 ASP A C 1
ATOM 762 O O . ASP A 1 92 ? 14.443 -12.682 -11.842 1.00 94.25 92 ASP A O 1
ATOM 766 N N . LEU A 1 93 ? 12.560 -13.757 -12.445 1.00 92.94 93 LEU A N 1
ATOM 767 C CA . LEU A 1 93 ? 11.725 -13.099 -11.443 1.00 92.94 93 LEU A CA 1
ATOM 768 C C . LEU A 1 93 ? 12.131 -13.525 -10.028 1.00 92.94 93 LEU A C 1
ATOM 770 O O . LEU A 1 93 ? 12.382 -12.669 -9.179 1.00 92.94 93 LEU A O 1
ATOM 774 N N . GLN A 1 94 ? 12.305 -14.829 -9.797 1.00 93.94 94 GLN A N 1
ATOM 775 C CA . GLN A 1 94 ? 12.700 -15.383 -8.501 1.00 93.94 94 GLN A CA 1
ATOM 776 C C . GLN A 1 94 ? 14.073 -14.879 -8.041 1.00 93.94 94 GLN A C 1
ATOM 778 O O . GLN A 1 94 ? 14.291 -14.611 -6.857 1.00 93.94 94 GLN A O 1
ATOM 783 N N . LYS A 1 95 ? 15.011 -14.719 -8.979 1.00 93.81 95 LYS A N 1
ATOM 784 C CA . LYS A 1 95 ? 16.358 -14.222 -8.695 1.00 93.81 95 LYS A CA 1
ATOM 785 C C . LYS A 1 95 ? 16.368 -12.730 -8.365 1.00 93.81 95 LYS A C 1
ATOM 787 O O . LYS A 1 95 ? 17.056 -12.329 -7.423 1.00 93.81 95 LYS A O 1
ATOM 792 N N . ASN A 1 96 ? 15.641 -11.922 -9.140 1.00 92.88 96 ASN A N 1
ATOM 793 C CA . ASN A 1 96 ? 15.756 -10.462 -9.105 1.00 92.88 96 ASN A CA 1
ATOM 794 C C . ASN A 1 96 ? 14.714 -9.776 -8.201 1.00 92.88 96 ASN A C 1
ATOM 796 O O . ASN A 1 96 ? 14.964 -8.664 -7.741 1.00 92.88 96 ASN A O 1
ATOM 800 N N . TYR A 1 97 ? 13.582 -10.422 -7.902 1.00 90.81 97 TYR A N 1
ATOM 801 C CA . TYR A 1 97 ? 12.454 -9.818 -7.182 1.00 90.81 97 TYR A CA 1
ATOM 802 C C . TYR A 1 97 ? 11.970 -10.699 -6.021 1.00 90.81 97 TYR A C 1
ATOM 804 O O . TYR A 1 97 ? 10.876 -11.243 -6.035 1.00 90.81 97 TYR A O 1
ATOM 812 N N . LYS A 1 98 ? 12.769 -10.832 -4.963 1.00 89.94 98 LYS A N 1
ATOM 813 C CA . LYS A 1 98 ? 12.544 -11.815 -3.879 1.00 89.94 98 LYS A CA 1
ATOM 814 C C . LYS A 1 98 ? 11.390 -11.511 -2.906 1.00 89.94 98 LYS A C 1
ATOM 816 O O . LYS A 1 98 ? 11.262 -12.190 -1.894 1.00 89.94 98 LYS A O 1
ATOM 821 N N . PHE A 1 99 ? 10.583 -10.484 -3.164 1.00 88.31 99 PHE A N 1
ATOM 822 C CA . PHE A 1 99 ? 9.486 -10.079 -2.275 1.00 88.31 99 PHE A CA 1
ATOM 823 C C . PHE A 1 99 ? 8.232 -10.960 -2.407 1.00 88.31 99 PHE A C 1
ATOM 825 O O . PHE A 1 99 ? 7.308 -10.825 -1.610 1.00 88.31 99 PHE A O 1
ATOM 832 N N . MET A 1 100 ? 8.185 -11.838 -3.410 1.00 89.06 100 MET A N 1
ATOM 833 C CA . MET A 1 100 ? 7.063 -12.725 -3.702 1.00 89.06 100 MET A CA 1
ATOM 834 C C . MET A 1 100 ? 7.587 -14.092 -4.151 1.00 89.06 100 MET A C 1
ATOM 836 O O . MET A 1 100 ? 8.638 -14.184 -4.786 1.00 89.06 100 MET A O 1
ATOM 840 N N . ASP A 1 101 ? 6.842 -15.153 -3.843 1.00 92.25 101 ASP A N 1
ATOM 841 C CA . ASP A 1 101 ? 7.025 -16.455 -4.482 1.00 92.25 101 ASP A CA 1
ATOM 842 C C . ASP A 1 101 ? 6.317 -16.454 -5.843 1.00 92.25 101 ASP A C 1
ATOM 844 O O . ASP A 1 101 ? 5.109 -16.689 -5.948 1.00 92.25 101 ASP A O 1
ATOM 848 N N . TRP A 1 102 ? 7.082 -16.149 -6.891 1.00 93.56 102 TRP A N 1
ATOM 849 C CA . TRP A 1 102 ? 6.561 -16.026 -8.252 1.00 93.56 102 TRP A CA 1
ATOM 850 C C . TRP A 1 102 ? 6.073 -17.347 -8.819 1.00 93.56 102 TRP A C 1
ATOM 852 O O . TRP A 1 102 ? 5.141 -17.362 -9.623 1.00 93.56 102 TRP A O 1
ATOM 862 N N . LYS A 1 103 ? 6.692 -18.456 -8.407 1.00 92.75 103 LYS A N 1
ATOM 863 C CA . LYS A 1 103 ? 6.312 -19.780 -8.886 1.00 92.75 103 LYS A CA 1
ATOM 864 C C . LYS A 1 103 ? 4.934 -20.151 -8.355 1.00 92.75 103 LYS A C 1
ATOM 866 O O . LYS A 1 103 ? 4.086 -20.567 -9.138 1.00 92.75 103 LYS A O 1
ATOM 871 N N . THR A 1 104 ? 4.707 -19.952 -7.059 1.00 93.94 104 THR A N 1
ATOM 872 C CA . THR A 1 104 ? 3.395 -20.192 -6.448 1.00 93.94 104 THR A CA 1
ATOM 873 C C . THR A 1 104 ? 2.343 -19.251 -7.038 1.00 93.94 104 THR A C 1
ATOM 875 O O . THR A 1 104 ? 1.302 -19.716 -7.497 1.00 93.94 104 THR A O 1
ATOM 878 N N . TYR A 1 105 ? 2.634 -17.949 -7.124 1.00 92.81 105 TYR A N 1
ATOM 879 C CA . TYR A 1 105 ? 1.684 -16.953 -7.631 1.00 92.81 105 TYR A CA 1
ATOM 880 C C . TYR A 1 105 ? 1.235 -17.190 -9.083 1.00 92.81 105 TYR A C 1
ATOM 882 O O . TYR A 1 105 ? 0.082 -16.939 -9.403 1.00 92.81 105 TYR A O 1
ATOM 890 N N . LEU A 1 106 ? 2.108 -17.662 -9.978 1.00 92.38 106 LEU A N 1
ATOM 891 C CA . LEU A 1 106 ? 1.751 -17.890 -11.389 1.00 92.38 106 LEU A CA 1
ATOM 892 C C . LEU A 1 106 ? 1.172 -19.285 -11.666 1.00 92.38 106 LEU A C 1
ATOM 894 O O . LEU A 1 106 ? 0.789 -19.565 -12.797 1.00 92.38 106 LEU A O 1
ATOM 898 N N . SER A 1 107 ? 1.132 -20.162 -10.661 1.00 89.88 107 SER A N 1
ATOM 899 C CA . SER A 1 107 ? 0.589 -21.523 -10.789 1.00 89.88 107 SER A CA 1
ATOM 900 C C . SER A 1 107 ? -0.918 -21.637 -10.520 1.00 89.88 107 SER A C 1
ATOM 902 O O . SER A 1 107 ? -1.452 -22.744 -10.584 1.00 89.88 107 SER A O 1
ATOM 904 N N . GLN A 1 108 ? -1.575 -20.517 -10.200 1.00 69.69 108 GLN A N 1
ATOM 905 C CA . GLN A 1 108 ? -3.006 -20.416 -9.881 1.00 69.69 108 GLN A CA 1
ATOM 906 C C . GLN A 1 108 ? -3.897 -20.240 -11.116 1.00 69.69 108 GLN A C 1
ATOM 908 O O . GLN A 1 108 ? -3.426 -19.647 -12.114 1.00 69.69 108 GLN A O 1
#

Secondary structure (DSSP, 8-state):
--GGG-----S---GGGGSHHHHHHHHHHHHHHHHHHHHHHHHHTTPPPPTTHHHHHHHHHHHHHHHHHHHPPPHHHHT-HHHH-----HHHHHHH-TTS-HHHHHT-

Mean predicted aligned error: 9.41 Å

Sequence (108 aa):
MDPQLYRLECGSFSKTYYDPNAFKTVKDNYVNSATKVITRFIREQNLTVSANLRDQVQGLIEFEQMIANTYSTDDTTRRTYYRSWNLKTIDDLQKNYKFMDWKTYLSQ

Solvent-accessible surface area (backbone atoms only — not comparable to full-atom values): 6821 Å² total; per-residue (Å²): 136,82,86,82,84,78,74,90,74,82,87,62,85,56,60,66,60,56,34,72,72,53,26,67,76,46,45,65,63,48,37,52,52,54,36,52,54,52,49,50,52,38,50,78,69,74,45,84,79,61,92,60,46,57,60,54,40,40,53,53,53,53,49,50,41,49,50,50,66,74,74,53,66,54,70,72,67,63,70,36,70,81,75,74,68,72,92,72,53,72,66,54,43,49,73,74,48,74,90,52,64,55,70,68,67,70,69,111

Organism: Teladorsagia circumcincta (NCBI:txid45464)

InterPro domains:
  IPR008753 Peptidase M13, N-terminal domain [PF05649] (11-107)
  IPR042089 Peptidase M13, domain 2 [G3DSA:1.10.1380.10] (3-108)